Protein AF-A0A4Z0BNV2-F1 (afdb_monomer)

Sequence (154 aa):
MALSHQQRLILIIINGKRTVGDILAMTEDSEAGTRDFDHLAYFGLIAVCGDTEAREPVQEAADDPVELQRRFRAAYPVAVSLTGSLGLAGFKLNLAVERATTFHDLVEVSKRLRKVVGPQRFQPLKDALSGQQGARSAHAGAERPASRRQNVNP

Organism: NCBI:txid2530451

Solvent-accessible surface area (backbone atoms only — not comparable to full-atom values): 9511 Å² total; per-residue (Å²): 137,82,78,51,74,64,50,51,50,52,59,70,67,63,70,89,78,70,52,73,67,60,54,34,69,72,35,99,45,52,71,62,33,51,53,43,50,50,50,38,38,74,72,64,77,43,79,84,84,69,96,82,68,92,69,71,85,69,81,69,64,78,66,49,70,69,55,43,51,50,22,35,66,57,20,48,64,48,48,50,53,55,23,58,76,48,47,82,85,16,44,71,55,35,54,49,52,73,68,37,86,47,49,66,47,45,51,58,48,46,60,55,45,38,72,73,64,34,70,78,72,34,44,70,39,53,36,19,62,70,46,57,56,63,66,58,61,68,69,74,73,79,78,78,84,80,91,72,85,83,90,80,82,135

Radius of gyration: 26.32 Å; Cα contacts (8 Å, |Δi|>4): 83; chains: 1; bounding box: 44×92×60 Å

Nearest PDB structures (foldseek):
  8v87-assembly1_b  TM=2.126E-01  e=3.807E-01  Saccharomyces cerevisiae BY4741
  8i9w-assembly1_CH  TM=2.083E-01  e=6.467E-01  Thermochaetoides thermophila DSM 1495
  8etj-assembly1_b  TM=2.157E-01  e=4.840E+00  Schizosaccharomyces pombe
  8fkw-assembly1_SR  TM=2.194E-01  e=5.983E+00  Homo sapiens
  8fkx-assembly1_SR  TM=2.156E-01  e=8.221E+00  Homo sapiens

Foldseek 3Di:
DDQDPLLVQLVVVPPVPDDLVRSLVPRPHNVVNVVSVVVCVVVVVDPDPDPDDPPDPPVPVVCPQVNQVQLLVQLLVLQLVLLVVVPPVSPVLNVQSVPDPGSVSVVVSLVVSCVVSPDVSSVSNVCSNVVVVVVVVVVVPPDDDDPDDDDDDD

Mean predicted aligned error: 17.84 Å

pLDDT: mean 76.41, std 17.3, range [36.56, 93.06]

Structure (mmCIF, N/CA/C/O backbone):
data_AF-A0A4Z0BNV2-F1
#
_entry.id   AF-A0A4Z0BNV2-F1
#
loop_
_atom_site.group_PDB
_atom_site.id
_atom_site.type_symbol
_atom_site.label_atom_id
_atom_site.label_alt_id
_atom_site.label_comp_id
_atom_site.label_asym_id
_atom_site.label_entity_id
_atom_site.label_seq_id
_atom_site.pdbx_PDB_ins_code
_atom_site.Cartn_x
_atom_site.Cartn_y
_atom_site.Cartn_z
_atom_site.occupancy
_atom_site.B_iso_or_equiv
_atom_site.auth_seq_id
_atom_site.auth_comp_id
_atom_site.auth_asym_id
_atom_site.auth_atom_id
_atom_site.pdbx_PDB_model_num
ATOM 1 N N . MET A 1 1 ? 24.358 -23.125 -19.195 1.00 54.53 1 MET A N 1
ATOM 2 C CA . MET A 1 1 ? 23.784 -22.785 -20.514 1.00 54.53 1 MET A CA 1
ATOM 3 C C . MET A 1 1 ? 23.667 -21.272 -20.577 1.00 54.53 1 MET A C 1
ATOM 5 O O . MET A 1 1 ? 22.969 -20.710 -19.746 1.00 54.53 1 MET A O 1
ATOM 9 N N . ALA A 1 2 ? 24.440 -20.611 -21.439 1.00 78.69 2 ALA A N 1
ATOM 10 C CA . ALA A 1 2 ? 24.421 -19.154 -21.566 1.00 78.69 2 ALA A CA 1
ATOM 11 C C . ALA A 1 2 ? 23.368 -18.744 -22.605 1.00 78.69 2 ALA A C 1
ATOM 13 O O . ALA A 1 2 ? 23.306 -19.357 -23.666 1.00 78.69 2 ALA A O 1
ATOM 14 N N . LEU A 1 3 ? 22.565 -17.718 -22.307 1.00 81.31 3 LEU A N 1
ATOM 15 C CA . LEU A 1 3 ? 21.604 -17.150 -23.260 1.00 81.31 3 LEU A CA 1
ATOM 16 C C . LEU A 1 3 ? 22.336 -16.616 -24.493 1.00 81.31 3 LEU A C 1
ATOM 18 O O . LEU A 1 3 ? 23.397 -15.986 -24.337 1.00 81.31 3 LEU A O 1
ATOM 22 N N . SER A 1 4 ? 21.754 -16.829 -25.676 1.00 86.44 4 SER A N 1
ATOM 23 C CA . SER A 1 4 ? 22.253 -16.250 -26.928 1.00 86.44 4 SER A CA 1
ATOM 24 C C . SER A 1 4 ? 22.198 -14.717 -26.871 1.00 86.44 4 SER A C 1
ATOM 26 O O . SER A 1 4 ? 21.478 -14.133 -26.058 1.00 86.44 4 SER A O 1
ATOM 28 N N . HIS A 1 5 ? 22.976 -14.044 -27.722 1.00 86.06 5 HIS A N 1
ATOM 29 C CA . HIS A 1 5 ? 22.938 -12.581 -27.824 1.00 86.06 5 HIS A CA 1
ATOM 30 C C . HIS A 1 5 ? 21.514 -12.074 -28.111 1.00 86.06 5 HIS A C 1
ATOM 32 O O . HIS A 1 5 ? 21.050 -11.137 -27.464 1.00 86.06 5 HIS A O 1
ATOM 38 N N . GLN A 1 6 ? 20.791 -12.772 -28.990 1.00 84.00 6 GLN A N 1
ATOM 39 C CA . GLN A 1 6 ? 19.426 -12.425 -29.374 1.00 84.00 6 GLN A CA 1
ATOM 40 C C . GLN A 1 6 ? 18.419 -12.644 -28.239 1.00 84.00 6 GLN A C 1
ATOM 42 O O . GLN A 1 6 ? 17.614 -11.764 -27.951 1.00 84.00 6 GLN A O 1
ATOM 47 N N . GLN A 1 7 ? 18.523 -13.752 -27.500 1.00 87.69 7 GLN A N 1
ATOM 48 C CA . GLN A 1 7 ? 17.678 -14.010 -26.326 1.00 87.69 7 GLN A CA 1
ATOM 49 C C . GLN A 1 7 ? 17.859 -12.950 -25.235 1.00 87.69 7 GLN A C 1
ATOM 51 O O . GLN A 1 7 ? 16.893 -12.534 -24.595 1.00 87.69 7 GLN A O 1
ATOM 56 N N . ARG A 1 8 ? 19.093 -12.473 -25.029 1.00 87.81 8 ARG A N 1
ATOM 57 C CA . ARG A 1 8 ? 19.362 -11.374 -24.088 1.00 87.81 8 ARG A CA 1
ATOM 58 C C . ARG A 1 8 ? 18.746 -10.065 -24.564 1.00 87.81 8 ARG A C 1
ATOM 60 O O . ARG A 1 8 ? 18.178 -9.342 -23.753 1.00 87.81 8 ARG A O 1
ATOM 67 N N . LEU A 1 9 ? 18.843 -9.775 -25.858 1.00 86.06 9 LEU A N 1
ATOM 68 C CA . LEU A 1 9 ? 18.265 -8.578 -26.458 1.00 86.06 9 LEU A CA 1
ATOM 69 C C . LEU A 1 9 ? 16.732 -8.583 -26.341 1.00 86.06 9 LEU A C 1
ATOM 71 O O . LE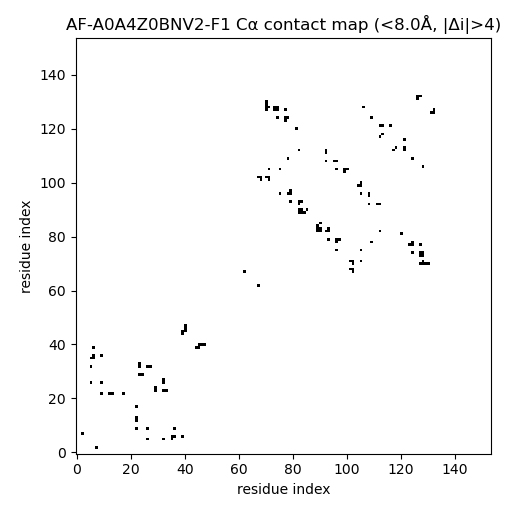U A 1 9 ? 16.161 -7.587 -25.903 1.00 86.06 9 LEU A O 1
ATOM 75 N N . ILE A 1 10 ? 16.079 -9.721 -26.599 1.00 87.25 10 ILE A N 1
ATOM 76 C CA . ILE A 1 10 ? 14.628 -9.891 -26.416 1.00 87.25 10 ILE A CA 1
ATOM 77 C C . ILE A 1 10 ? 14.217 -9.575 -24.970 1.00 87.25 10 ILE A C 1
ATOM 79 O O . ILE A 1 10 ? 13.305 -8.778 -24.755 1.00 87.25 10 ILE A O 1
ATOM 83 N N . LEU A 1 11 ? 14.923 -10.116 -23.972 1.00 87.25 11 LEU A N 1
ATOM 84 C CA . LEU A 1 11 ? 14.630 -9.843 -22.557 1.00 87.25 11 LEU A CA 1
ATOM 85 C C . LEU A 1 11 ? 14.772 -8.360 -22.188 1.00 87.25 11 LEU A C 1
ATOM 87 O O . LEU A 1 11 ? 13.988 -7.855 -21.392 1.00 87.25 11 LEU A O 1
ATOM 91 N N . ILE A 1 12 ? 15.740 -7.653 -22.775 1.00 89.06 12 ILE A N 1
ATOM 92 C CA . ILE A 1 12 ? 15.934 -6.212 -22.546 1.00 89.06 12 ILE A CA 1
ATOM 93 C C . ILE A 1 12 ? 14.801 -5.390 -23.184 1.00 89.06 12 ILE A C 1
ATOM 95 O O . ILE A 1 12 ? 14.393 -4.363 -22.640 1.00 89.06 12 ILE A O 1
ATOM 99 N N . ILE A 1 13 ? 14.280 -5.822 -24.335 1.00 86.19 13 ILE A N 1
ATOM 100 C CA . ILE A 1 13 ? 13.216 -5.119 -25.067 1.00 86.19 13 ILE A CA 1
ATOM 101 C C . ILE A 1 13 ? 11.847 -5.276 -24.384 1.00 86.19 13 ILE A C 1
ATOM 103 O O . ILE A 1 13 ? 11.008 -4.371 -24.507 1.00 86.19 13 ILE A O 1
ATOM 107 N N . ILE A 1 14 ? 11.618 -6.380 -23.660 1.00 87.12 14 ILE A N 1
ATOM 108 C CA . ILE A 1 14 ? 10.375 -6.661 -22.928 1.00 87.12 14 ILE A CA 1
ATOM 109 C C . ILE A 1 14 ? 10.240 -5.703 -21.740 1.00 87.12 14 ILE A C 1
ATOM 111 O O . ILE A 1 14 ? 10.730 -5.928 -20.641 1.00 87.12 14 ILE A O 1
ATOM 115 N N . ASN A 1 15 ? 9.507 -4.617 -21.976 1.00 78.94 15 ASN A N 1
ATOM 116 C CA . ASN A 1 15 ? 9.195 -3.594 -20.976 1.00 78.94 15 ASN A CA 1
ATOM 117 C C . ASN A 1 15 ? 7.739 -3.688 -20.468 1.00 78.94 15 ASN A C 1
ATOM 119 O O . ASN A 1 15 ? 7.180 -2.717 -19.966 1.00 78.94 15 ASN A O 1
ATOM 123 N N . GLY A 1 16 ? 7.057 -4.811 -20.719 1.00 77.81 16 GLY A N 1
ATOM 124 C CA . GLY A 1 16 ? 5.654 -5.034 -20.331 1.00 77.81 16 GLY A CA 1
ATOM 125 C C . GLY A 1 16 ? 4.602 -4.189 -21.070 1.00 77.81 16 GLY A C 1
ATOM 126 O O . GLY A 1 16 ? 3.416 -4.349 -20.815 1.00 77.81 16 GLY A O 1
ATOM 127 N N . LYS A 1 17 ? 5.013 -3.293 -21.980 1.00 75.50 17 LYS A N 1
ATOM 128 C CA . LYS A 1 17 ? 4.121 -2.414 -22.768 1.00 75.50 17 LYS A CA 1
ATOM 129 C C . LYS A 1 17 ? 4.117 -2.699 -24.271 1.00 75.50 17 LYS A C 1
ATOM 131 O O . LYS A 1 17 ? 3.317 -2.118 -24.992 1.00 75.50 17 LYS A O 1
ATOM 136 N N . ARG A 1 18 ? 5.065 -3.507 -24.751 1.00 79.06 18 ARG A N 1
ATOM 137 C CA . ARG A 1 18 ? 5.236 -3.812 -26.177 1.00 79.06 18 ARG A CA 1
ATOM 138 C C . ARG A 1 18 ? 4.521 -5.106 -26.515 1.00 79.06 18 ARG A C 1
ATOM 140 O O . ARG A 1 18 ? 4.574 -6.051 -25.728 1.00 79.06 18 ARG A O 1
ATOM 147 N N . THR A 1 19 ? 3.886 -5.136 -27.678 1.00 83.88 19 THR A N 1
ATOM 148 C CA . THR A 1 19 ? 3.260 -6.354 -28.187 1.00 83.88 19 THR A CA 1
ATOM 149 C C . THR A 1 19 ? 4.327 -7.333 -28.674 1.00 83.88 19 THR A C 1
ATOM 151 O O . THR A 1 19 ? 5.466 -6.946 -28.946 1.00 83.88 19 THR A O 1
ATOM 154 N N . VAL A 1 20 ? 3.961 -8.610 -28.812 1.00 81.50 20 VAL A N 1
ATOM 155 C CA . VAL A 1 20 ? 4.860 -9.633 -29.374 1.00 81.50 20 VAL A CA 1
ATOM 156 C C . VAL A 1 20 ? 5.321 -9.232 -30.781 1.00 81.50 20 VAL A C 1
ATOM 158 O O . VAL A 1 20 ? 6.503 -9.345 -31.089 1.00 81.50 20 VAL A O 1
ATOM 161 N N . GLY A 1 21 ? 4.420 -8.671 -31.595 1.00 80.00 21 GLY A N 1
ATOM 162 C CA . GLY A 1 21 ? 4.743 -8.169 -32.933 1.00 80.00 21 GLY A CA 1
ATOM 163 C C . GLY A 1 21 ? 5.780 -7.042 -32.924 1.00 80.00 21 GLY A C 1
ATOM 164 O O . GLY A 1 21 ? 6.732 -7.095 -33.698 1.00 80.00 21 GLY A O 1
ATOM 165 N N . ASP A 1 22 ? 5.663 -6.074 -32.009 1.00 81.31 22 ASP A N 1
ATOM 166 C CA . ASP A 1 22 ? 6.640 -4.978 -31.885 1.00 81.31 22 ASP A CA 1
ATOM 167 C C . ASP A 1 22 ? 8.022 -5.483 -31.451 1.00 81.31 22 ASP A C 1
ATOM 169 O O . ASP A 1 22 ? 9.046 -4.972 -31.901 1.00 81.31 22 ASP A O 1
ATOM 173 N N . ILE A 1 23 ? 8.060 -6.487 -30.569 1.00 83.94 23 ILE A N 1
ATOM 174 C CA . ILE A 1 23 ? 9.309 -7.096 -30.093 1.00 83.94 23 ILE A CA 1
ATOM 175 C C . ILE A 1 23 ? 9.997 -7.845 -31.241 1.00 83.94 23 ILE A C 1
ATOM 177 O O . ILE A 1 23 ? 11.193 -7.655 -31.454 1.00 83.94 23 ILE A O 1
ATOM 181 N N . LEU A 1 24 ? 9.242 -8.638 -32.007 1.00 84.31 24 LEU A N 1
ATOM 182 C CA . LEU A 1 24 ? 9.754 -9.395 -33.155 1.00 84.31 24 LEU A CA 1
ATOM 183 C C . LEU A 1 24 ? 10.173 -8.498 -34.330 1.00 84.31 24 LEU A C 1
ATOM 185 O O . LEU A 1 24 ? 11.084 -8.852 -35.076 1.00 84.31 24 LEU A O 1
ATOM 189 N N . ALA A 1 25 ? 9.552 -7.327 -34.486 1.00 82.06 25 ALA A N 1
ATOM 190 C CA . ALA A 1 25 ? 9.949 -6.331 -35.482 1.00 82.06 25 ALA A CA 1
ATOM 191 C C . ALA A 1 25 ? 11.259 -5.605 -35.118 1.00 82.06 25 ALA A C 1
ATOM 193 O O . ALA A 1 25 ? 11.932 -5.069 -35.996 1.00 82.06 25 ALA A O 1
ATOM 194 N N . MET A 1 26 ? 11.626 -5.572 -33.831 1.00 80.50 26 MET A N 1
ATOM 195 C CA . MET A 1 26 ? 12.878 -4.976 -33.343 1.00 80.50 26 MET A CA 1
ATOM 196 C C . MET A 1 26 ? 14.058 -5.957 -33.345 1.00 80.50 26 MET A C 1
ATOM 198 O O . MET A 1 26 ? 15.196 -5.537 -33.133 1.00 80.50 26 MET A O 1
ATOM 202 N N . THR A 1 27 ? 13.808 -7.247 -33.569 1.00 77.94 27 THR A N 1
ATOM 203 C CA . THR A 1 27 ? 14.856 -8.256 -33.746 1.00 77.94 27 THR A CA 1
ATOM 204 C C . THR A 1 27 ? 15.214 -8.382 -35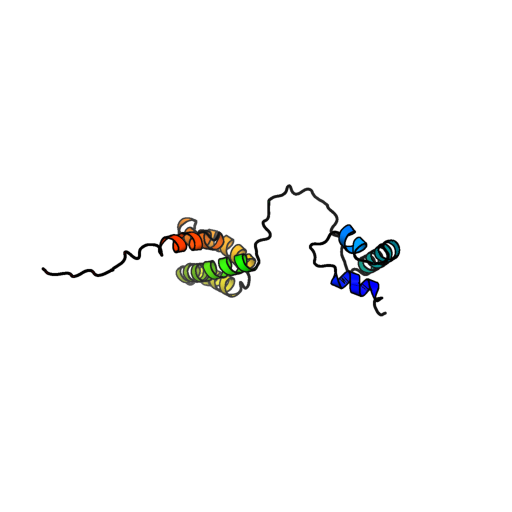.223 1.00 77.94 27 THR A C 1
ATOM 206 O O . THR A 1 27 ? 14.333 -8.574 -36.052 1.00 77.94 27 THR A O 1
ATOM 209 N N . GLU A 1 28 ? 16.509 -8.287 -35.546 1.00 67.00 28 GLU A N 1
ATOM 210 C CA . GLU A 1 28 ? 17.042 -8.192 -36.922 1.00 67.00 28 GLU A CA 1
ATOM 211 C C . GLU A 1 28 ? 16.665 -9.367 -37.848 1.00 67.00 28 GLU A C 1
ATOM 213 O O . GLU A 1 28 ? 16.725 -9.231 -39.066 1.00 67.00 28 GLU A O 1
ATOM 218 N N . ASP A 1 29 ? 16.243 -10.499 -37.279 1.00 72.31 29 ASP A N 1
ATOM 219 C CA . ASP A 1 29 ? 15.814 -11.696 -37.998 1.00 72.31 29 ASP A CA 1
ATOM 220 C C . ASP A 1 29 ? 14.504 -12.204 -37.376 1.00 72.31 29 ASP A C 1
ATOM 222 O O . ASP A 1 29 ? 14.491 -12.732 -36.261 1.00 72.31 29 ASP A O 1
ATOM 226 N N . SER A 1 30 ? 13.383 -11.952 -38.056 1.00 63.16 30 SER A N 1
ATOM 227 C CA . SER A 1 30 ? 12.041 -12.165 -37.497 1.00 63.16 30 SER A CA 1
ATOM 228 C C . SER A 1 30 ? 11.731 -13.653 -37.268 1.00 63.16 30 SER A C 1
ATOM 230 O O . SER A 1 30 ? 11.085 -13.992 -36.278 1.00 63.16 30 SER A O 1
ATOM 232 N N . GLU A 1 31 ? 12.261 -14.555 -38.108 1.00 66.50 31 GLU A N 1
ATOM 233 C CA . GLU A 1 31 ? 12.066 -16.009 -37.969 1.00 66.50 31 GLU A CA 1
ATOM 234 C C . GLU A 1 31 ? 12.894 -16.587 -36.811 1.00 66.50 31 GLU A C 1
ATOM 236 O O . GLU A 1 31 ? 12.384 -17.363 -35.993 1.00 66.50 31 GLU A O 1
ATOM 241 N N . ALA A 1 32 ? 14.161 -16.174 -36.684 1.00 70.56 32 ALA A N 1
ATOM 242 C CA . ALA A 1 32 ? 14.989 -16.542 -35.535 1.00 70.56 32 ALA A CA 1
ATOM 243 C C . ALA A 1 32 ? 14.466 -15.915 -34.231 1.00 70.56 32 ALA A C 1
ATOM 245 O O . ALA A 1 32 ? 14.503 -16.555 -33.179 1.00 70.56 32 ALA A O 1
ATOM 246 N N . GLY A 1 33 ? 13.917 -14.699 -34.309 1.00 80.50 33 GLY A N 1
ATOM 247 C CA . GLY A 1 33 ? 13.281 -13.996 -33.200 1.00 80.50 33 GLY A CA 1
ATOM 248 C C . GLY A 1 33 ? 12.071 -14.743 -32.647 1.00 80.50 33 GLY A C 1
ATOM 249 O O . GLY A 1 33 ? 11.965 -14.889 -31.430 1.00 80.50 33 GLY A O 1
ATOM 250 N N . THR A 1 34 ? 11.199 -15.284 -33.509 1.00 82.38 34 THR A N 1
ATOM 251 C CA . THR A 1 34 ? 10.059 -16.109 -33.067 1.00 82.38 34 THR A CA 1
ATOM 252 C C . THR A 1 34 ? 10.539 -17.361 -32.342 1.00 82.38 34 THR A C 1
ATOM 254 O O . THR A 1 34 ? 10.075 -17.652 -31.242 1.00 82.38 34 THR A O 1
ATOM 257 N N . ARG A 1 35 ? 11.535 -18.059 -32.899 1.00 84.75 35 ARG A N 1
ATOM 258 C CA . ARG A 1 35 ? 12.093 -19.262 -32.273 1.00 84.75 35 ARG A CA 1
ATOM 259 C C . ARG A 1 35 ? 12.745 -18.962 -30.923 1.00 84.75 35 ARG A C 1
ATOM 261 O O . ARG A 1 35 ? 12.530 -19.700 -29.966 1.00 84.75 35 ARG A O 1
ATOM 268 N N . ASP A 1 36 ? 13.528 -17.893 -30.817 1.00 85.31 36 ASP A N 1
ATOM 269 C CA . ASP A 1 36 ? 14.152 -17.501 -29.550 1.00 85.31 36 ASP A CA 1
ATOM 270 C C . ASP A 1 36 ? 13.115 -17.056 -28.509 1.00 85.31 36 ASP A C 1
ATOM 272 O O . ASP A 1 36 ? 13.251 -17.384 -27.329 1.00 85.31 36 ASP A O 1
ATOM 276 N N . PHE A 1 37 ? 12.057 -16.368 -28.938 1.00 85.25 37 PHE A N 1
ATOM 277 C CA . PHE A 1 37 ? 10.933 -15.990 -28.087 1.00 85.25 37 PHE A CA 1
ATOM 278 C C . PHE A 1 37 ? 10.198 -17.228 -27.545 1.00 85.25 37 PHE A C 1
ATOM 280 O O . PHE A 1 37 ? 9.996 -17.339 -26.335 1.00 85.25 37 PHE A O 1
ATOM 287 N N . ASP A 1 38 ? 9.900 -18.207 -28.402 1.00 85.94 38 ASP A N 1
ATOM 288 C CA . ASP A 1 38 ? 9.286 -19.479 -28.000 1.00 85.94 38 ASP A CA 1
ATOM 289 C C . ASP A 1 38 ? 10.178 -20.272 -27.041 1.00 85.94 38 ASP A C 1
ATOM 291 O O . ASP A 1 38 ? 9.693 -20.833 -26.059 1.00 85.94 38 ASP A O 1
ATOM 295 N N . HIS A 1 39 ? 11.494 -20.289 -27.267 1.00 88.88 39 HIS A N 1
ATOM 296 C CA . HIS A 1 39 ? 12.440 -20.919 -26.345 1.00 88.88 39 HIS A CA 1
ATOM 297 C C . HIS A 1 39 ? 12.408 -20.243 -24.966 1.00 88.88 39 HIS A C 1
ATOM 299 O O . HIS A 1 39 ? 12.349 -20.931 -23.946 1.00 88.88 39 HIS A O 1
ATOM 305 N N . LEU A 1 40 ? 12.416 -18.909 -24.906 1.00 88.75 40 LEU A N 1
ATOM 306 C CA . LEU A 1 40 ? 12.316 -18.173 -23.642 1.00 88.75 40 LEU A CA 1
ATOM 307 C C . LEU A 1 40 ? 10.984 -18.443 -22.925 1.00 88.75 40 LEU A C 1
ATOM 309 O O . LEU A 1 40 ? 10.976 -18.581 -21.699 1.00 88.75 40 LEU A O 1
ATOM 313 N N . ALA A 1 41 ? 9.882 -18.553 -23.672 1.00 87.12 41 ALA A N 1
ATOM 314 C CA . ALA A 1 41 ? 8.568 -18.887 -23.127 1.00 87.12 41 ALA A CA 1
ATOM 315 C C . ALA A 1 41 ? 8.526 -20.329 -22.599 1.00 87.12 41 ALA A C 1
ATOM 317 O O . ALA A 1 41 ? 8.068 -20.570 -21.483 1.00 87.12 41 ALA A O 1
ATOM 318 N N . TYR A 1 42 ? 9.086 -21.279 -23.351 1.00 87.25 42 TYR A N 1
ATOM 319 C CA . TYR A 1 42 ? 9.205 -22.683 -22.957 1.00 87.25 42 TYR A CA 1
ATOM 320 C C . TYR A 1 42 ? 10.018 -22.860 -21.668 1.00 87.25 42 TYR A C 1
ATOM 322 O O . TYR A 1 42 ? 9.647 -23.644 -20.796 1.00 87.25 42 TYR A O 1
ATOM 330 N N . PHE A 1 43 ? 11.105 -22.100 -21.507 1.00 86.25 43 PHE A N 1
ATOM 331 C CA . PHE A 1 43 ? 11.896 -22.088 -20.273 1.00 86.25 43 PHE A CA 1
ATOM 332 C C . PHE A 1 43 ? 11.252 -21.280 -19.132 1.00 86.25 43 PHE A C 1
ATOM 334 O O . PHE A 1 43 ? 11.837 -21.190 -18.052 1.00 86.25 43 PHE A O 1
ATOM 341 N N . GLY A 1 44 ? 10.066 -20.698 -19.345 1.00 86.25 44 GLY A N 1
ATOM 342 C CA . GLY A 1 44 ? 9.332 -19.923 -18.343 1.00 86.25 44 GLY A CA 1
ATOM 343 C C . GLY A 1 44 ? 9.991 -18.593 -17.977 1.00 86.25 44 GLY A C 1
ATOM 344 O O . GLY A 1 44 ? 9.689 -18.025 -16.931 1.00 86.25 44 GLY A O 1
ATOM 345 N N . LEU A 1 45 ? 10.911 -18.100 -18.811 1.00 87.50 45 LEU A N 1
ATOM 346 C CA . LEU A 1 45 ? 11.597 -16.822 -18.597 1.00 87.50 45 LEU A CA 1
ATOM 347 C C . LEU A 1 45 ? 10.730 -15.633 -19.017 1.00 87.50 45 LEU A C 1
ATOM 349 O O . LEU A 1 45 ? 10.920 -14.525 -18.519 1.00 87.50 45 LEU A O 1
ATOM 353 N N . ILE A 1 46 ? 9.782 -15.869 -19.921 1.00 87.50 46 ILE A N 1
ATOM 354 C CA . ILE A 1 46 ? 8.768 -14.908 -20.349 1.00 87.50 46 ILE A CA 1
ATOM 355 C C . ILE A 1 46 ? 7.408 -15.607 -20.385 1.00 87.50 46 ILE A C 1
ATOM 357 O O . ILE A 1 46 ? 7.331 -16.819 -20.572 1.00 87.50 46 ILE A O 1
ATOM 361 N N . ALA A 1 47 ? 6.332 -14.844 -20.222 1.00 83.19 47 ALA A N 1
ATOM 362 C CA . ALA A 1 47 ? 4.971 -15.346 -20.344 1.00 83.19 47 ALA A CA 1
ATOM 363 C C . ALA A 1 47 ? 4.197 -14.459 -21.318 1.00 83.19 47 ALA A C 1
ATOM 365 O O . ALA A 1 47 ? 4.163 -13.237 -21.158 1.00 83.19 47 ALA A O 1
ATOM 366 N N . VAL A 1 48 ? 3.569 -15.076 -22.319 1.00 75.06 48 VAL A N 1
ATOM 367 C CA . VAL A 1 48 ? 2.603 -14.389 -23.176 1.00 75.06 48 VAL A CA 1
ATOM 368 C C . VAL A 1 48 ? 1.271 -14.420 -22.448 1.00 75.06 48 VAL A C 1
ATOM 3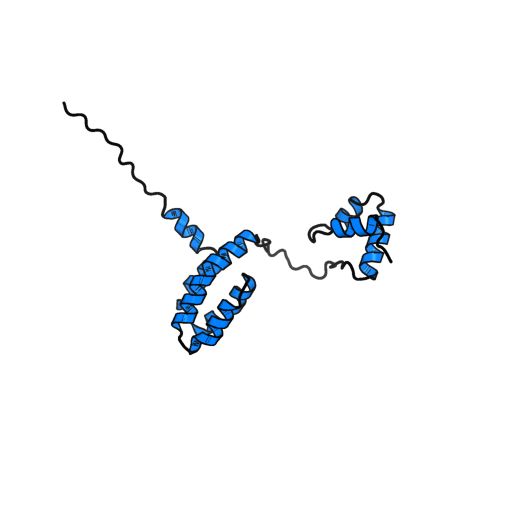70 O O . VAL A 1 48 ? 0.628 -15.463 -22.356 1.00 75.06 48 VAL A O 1
ATOM 373 N N . CYS A 1 49 ? 0.869 -13.281 -21.892 1.00 74.62 49 CYS A N 1
ATOM 374 C CA . CYS A 1 49 ? -0.490 -13.122 -21.402 1.00 74.62 49 CYS A CA 1
ATOM 375 C C . CYS A 1 49 ? -1.382 -12.949 -22.635 1.00 74.62 49 CYS A C 1
ATOM 377 O O . CYS A 1 49 ? -1.470 -11.854 -23.184 1.00 74.62 49 CYS A O 1
ATOM 379 N N . GLY A 1 50 ? -1.924 -14.055 -23.146 1.00 56.28 50 GLY A N 1
ATOM 380 C CA . GLY A 1 50 ? -2.879 -14.012 -24.247 1.00 56.28 50 GLY A CA 1
ATOM 381 C C . GLY A 1 50 ? -4.143 -13.270 -23.823 1.00 56.28 50 GLY A C 1
ATOM 382 O O . GLY A 1 50 ? -4.561 -13.359 -22.668 1.00 56.28 50 GLY A O 1
ATOM 383 N N . ASP A 1 51 ? -4.751 -12.562 -24.770 1.00 58.03 51 ASP A N 1
ATOM 384 C CA . ASP A 1 51 ? -6.051 -11.922 -24.616 1.00 58.03 51 ASP A CA 1
ATOM 385 C C . ASP A 1 51 ? -7.115 -12.985 -24.286 1.00 58.03 51 ASP A C 1
ATOM 387 O O . ASP A 1 51 ? -7.723 -13.603 -25.156 1.00 58.03 51 ASP A O 1
ATOM 391 N N . THR A 1 52 ? -7.327 -13.256 -23.003 1.00 40.91 52 THR A N 1
ATOM 392 C CA . THR A 1 52 ? -8.480 -14.004 -22.494 1.00 40.91 52 THR A CA 1
ATOM 393 C C . THR A 1 52 ? -9.149 -13.145 -21.448 1.00 40.91 52 THR A C 1
ATOM 395 O O . THR A 1 52 ? -8.935 -13.261 -20.248 1.00 40.91 52 THR A O 1
ATOM 398 N N . GLU A 1 53 ? -9.870 -12.182 -21.999 1.00 40.12 53 GLU A N 1
ATOM 399 C CA . GLU A 1 53 ? -11.238 -11.781 -21.699 1.00 40.12 53 GLU A CA 1
ATOM 400 C C . GLU A 1 53 ? -11.317 -10.299 -22.019 1.00 40.12 53 GLU A C 1
ATOM 402 O O . GLU A 1 53 ? -10.604 -9.475 -21.445 1.00 40.12 53 GLU A O 1
ATOM 407 N N . ALA A 1 54 ? -12.184 -9.982 -22.980 1.00 43.81 54 ALA A N 1
ATOM 408 C CA . ALA A 1 54 ? -12.636 -8.641 -23.276 1.00 43.81 54 ALA A CA 1
ATOM 409 C C . ALA A 1 54 ? -13.260 -8.038 -22.011 1.00 43.81 54 ALA A C 1
ATOM 411 O O . ALA A 1 54 ? -14.473 -8.025 -21.819 1.00 43.81 54 ALA A O 1
ATOM 412 N N . ARG A 1 55 ? -12.410 -7.531 -21.125 1.00 38.50 55 ARG A N 1
ATOM 413 C CA . ARG A 1 55 ? -12.783 -6.468 -20.222 1.00 38.50 55 ARG A CA 1
ATOM 414 C C . ARG A 1 55 ? -12.847 -5.253 -21.123 1.00 38.50 55 ARG A C 1
ATOM 416 O O . ARG A 1 55 ? -11.826 -4.815 -21.648 1.00 38.50 55 ARG A O 1
ATOM 423 N N . GLU A 1 56 ? -14.067 -4.784 -21.372 1.00 36.56 56 GLU A N 1
ATOM 424 C CA . GLU A 1 56 ? -14.294 -3.466 -21.953 1.00 36.56 56 GLU A CA 1
ATOM 425 C C . GLU A 1 56 ? -13.275 -2.478 -21.377 1.00 36.56 56 GLU A C 1
ATOM 427 O O . GLU A 1 56 ? -12.937 -2.603 -20.191 1.00 36.56 56 GLU A O 1
ATOM 432 N N . PRO A 1 57 ? -12.771 -1.521 -22.175 1.00 38.16 57 PRO A N 1
ATOM 433 C CA . PRO A 1 57 ? -11.830 -0.536 -21.693 1.00 38.16 57 PRO A CA 1
ATOM 434 C C . PRO A 1 57 ? -12.566 0.344 -20.684 1.00 38.16 57 PRO A C 1
ATOM 436 O O . PRO A 1 57 ? -13.026 1.440 -20.986 1.00 38.16 57 PRO A O 1
ATOM 439 N N . VAL A 1 58 ? -12.631 -0.105 -19.434 1.00 41.94 58 VAL A N 1
ATOM 440 C CA . VAL A 1 58 ? -12.449 0.823 -18.342 1.00 41.94 58 VAL A CA 1
ATOM 441 C C . VAL A 1 58 ? -11.091 1.412 -18.668 1.00 41.94 58 VAL A C 1
ATOM 443 O O . VAL A 1 58 ? -10.093 0.691 -18.677 1.00 41.94 58 VAL A O 1
ATOM 446 N N . GLN A 1 59 ? -11.065 2.686 -19.056 1.00 42.28 59 GLN A N 1
ATOM 447 C CA . GLN A 1 59 ? -9.865 3.491 -18.941 1.00 42.28 59 GLN A CA 1
ATOM 448 C C . GLN A 1 59 ? -9.422 3.410 -17.479 1.00 42.28 59 GLN A C 1
ATOM 450 O O . GLN A 1 59 ? -9.695 4.286 -16.664 1.00 42.28 59 GLN A O 1
ATOM 455 N N . GLU A 1 60 ? -8.739 2.328 -17.132 1.00 43.91 60 GLU A N 1
ATOM 456 C CA . GLU A 1 60 ? -7.787 2.295 -16.057 1.00 43.91 60 GLU A CA 1
ATOM 457 C C . GLU A 1 60 ? -6.650 3.123 -16.626 1.00 43.91 60 GLU A C 1
ATOM 459 O O . GLU A 1 60 ? -5.739 2.632 -17.293 1.00 43.91 60 GLU A O 1
ATOM 464 N N . ALA A 1 61 ? -6.815 4.446 -16.497 1.00 47.25 61 ALA A N 1
ATOM 465 C CA . ALA A 1 61 ? -5.706 5.367 -16.521 1.00 47.25 61 ALA A CA 1
ATOM 466 C C . ALA A 1 61 ? -4.631 4.663 -15.706 1.00 47.25 61 ALA A C 1
ATOM 468 O O . ALA A 1 61 ? -4.847 4.437 -14.517 1.00 47.25 61 ALA A O 1
ATOM 469 N N . ALA A 1 62 ? -3.574 4.193 -16.373 1.00 48.22 62 ALA A N 1
ATOM 470 C CA . ALA A 1 62 ? -2.415 3.645 -15.702 1.00 48.22 62 ALA A CA 1
ATOM 471 C C . ALA A 1 62 ? -1.980 4.755 -14.755 1.00 48.22 62 ALA A C 1
ATOM 473 O O . ALA A 1 62 ? -1.454 5.775 -15.201 1.00 48.22 62 ALA A O 1
ATOM 474 N N . ASP A 1 63 ? -2.403 4.629 -13.501 1.00 59.31 63 ASP A N 1
ATOM 475 C CA . ASP A 1 63 ? -2.415 5.736 -12.567 1.00 59.31 63 ASP A CA 1
ATOM 476 C C . ASP A 1 63 ? -0.941 6.067 -12.379 1.00 59.31 63 ASP A C 1
ATOM 478 O O . ASP A 1 63 ? -0.145 5.189 -12.026 1.00 59.31 63 ASP A O 1
ATOM 482 N N . ASP A 1 64 ? -0.554 7.274 -12.798 1.00 77.56 64 ASP A N 1
ATOM 483 C CA . ASP A 1 64 ? 0.851 7.642 -12.903 1.00 77.56 64 ASP A CA 1
ATOM 484 C C . ASP A 1 64 ? 1.505 7.337 -11.546 1.00 77.56 64 ASP A C 1
ATOM 486 O O . ASP A 1 64 ? 0.980 7.773 -10.516 1.00 77.56 64 ASP A O 1
ATOM 490 N N . PRO A 1 65 ? 2.605 6.563 -11.488 1.00 77.94 65 PRO A N 1
ATOM 491 C CA . PRO A 1 65 ? 3.210 6.179 -10.216 1.00 77.94 65 PRO A CA 1
ATOM 492 C C . PRO A 1 65 ? 3.546 7.401 -9.344 1.00 77.94 65 PRO A C 1
ATOM 494 O O . PRO A 1 65 ? 3.477 7.318 -8.115 1.00 77.94 65 PRO A O 1
ATOM 497 N N . VAL A 1 66 ? 3.830 8.556 -9.957 1.00 80.88 66 VAL A N 1
ATOM 498 C CA . VAL A 1 66 ? 4.033 9.840 -9.273 1.00 80.88 66 VAL A CA 1
ATOM 499 C C . VAL A 1 66 ? 2.728 10.371 -8.674 1.00 80.88 66 VAL A C 1
ATOM 501 O O . VAL A 1 66 ? 2.718 10.885 -7.552 1.00 80.88 66 VAL A O 1
ATOM 504 N N . GLU A 1 67 ? 1.615 10.244 -9.389 1.00 84.81 67 GLU A N 1
ATOM 505 C CA . GLU A 1 67 ? 0.291 10.663 -8.926 1.00 84.81 67 GLU A CA 1
ATOM 506 C C . GLU A 1 67 ? -0.239 9.736 -7.819 1.00 84.81 67 GLU A C 1
ATOM 508 O O . GLU A 1 67 ? -0.711 10.222 -6.788 1.00 84.81 67 GLU A O 1
ATOM 513 N N . LEU A 1 68 ? -0.057 8.418 -7.943 1.00 85.75 68 LEU A N 1
ATOM 514 C CA . LEU A 1 68 ? -0.346 7.456 -6.872 1.00 85.75 68 LEU A CA 1
ATOM 515 C C . LEU A 1 68 ? 0.453 7.762 -5.604 1.00 85.75 68 LEU A C 1
ATOM 517 O O . LEU A 1 68 ? -0.100 7.778 -4.500 1.00 85.75 68 LEU A O 1
ATOM 521 N N . GLN A 1 69 ? 1.746 8.061 -5.747 1.00 86.44 69 GLN A N 1
ATOM 522 C CA . GLN A 1 69 ? 2.597 8.438 -4.621 1.00 86.44 69 GLN A CA 1
ATOM 523 C C . GLN A 1 69 ? 2.153 9.766 -3.990 1.00 86.44 69 GLN A C 1
ATOM 525 O O . GLN A 1 69 ? 2.150 9.901 -2.761 1.00 86.44 69 GLN A O 1
ATOM 530 N N . ARG A 1 70 ? 1.727 10.741 -4.801 1.00 89.06 70 ARG A N 1
ATOM 531 C CA . ARG A 1 70 ? 1.166 12.013 -4.321 1.00 89.06 70 ARG A CA 1
ATOM 532 C C . ARG A 1 70 ? -0.109 11.787 -3.508 1.00 89.06 70 ARG A C 1
ATOM 534 O O . ARG A 1 70 ? -0.215 12.329 -2.405 1.00 89.06 70 ARG A O 1
ATOM 541 N N . ARG A 1 71 ? -1.047 10.983 -4.016 1.00 89.19 71 ARG A N 1
ATOM 542 C CA . ARG A 1 71 ? -2.301 10.645 -3.319 1.00 89.19 71 ARG A CA 1
ATOM 543 C C . ARG A 1 71 ? -2.039 9.866 -2.036 1.00 89.19 71 ARG A C 1
ATOM 545 O O . ARG A 1 71 ? -2.615 10.196 -1.003 1.00 89.19 71 ARG A O 1
ATOM 552 N N . PHE A 1 72 ? -1.109 8.909 -2.058 1.00 91.62 72 PHE A N 1
ATOM 553 C CA . PHE A 1 72 ? -0.666 8.202 -0.854 1.00 91.62 72 PHE A CA 1
ATOM 554 C C . PHE A 1 72 ? -0.138 9.179 0.203 1.00 91.62 72 PHE A C 1
ATOM 556 O O . PHE A 1 72 ? -0.604 9.165 1.343 1.00 91.62 72 PHE A O 1
ATOM 563 N N . ARG A 1 73 ? 0.761 10.094 -0.181 1.00 91.75 73 ARG A N 1
ATOM 564 C CA . ARG A 1 73 ? 1.333 11.093 0.735 1.00 91.75 73 ARG A CA 1
ATOM 565 C C . ARG A 1 73 ? 0.277 12.033 1.322 1.00 91.75 73 ARG A C 1
ATOM 567 O O . ARG A 1 73 ? 0.407 12.439 2.472 1.00 91.75 73 ARG A O 1
ATOM 574 N N . ALA A 1 74 ? -0.754 12.376 0.552 1.00 90.88 74 ALA A N 1
ATOM 575 C CA . ALA A 1 74 ? -1.862 13.204 1.023 1.00 90.88 74 ALA A CA 1
ATOM 576 C C . ALA A 1 74 ? -2.805 12.444 1.975 1.00 90.88 74 ALA A C 1
ATOM 578 O O . ALA A 1 74 ? -3.250 13.000 2.978 1.00 90.88 74 ALA A O 1
ATOM 579 N N . ALA A 1 75 ? -3.102 11.177 1.682 1.00 92.81 75 ALA A N 1
ATOM 580 C CA . ALA A 1 75 ? -4.064 10.368 2.427 1.00 92.81 75 ALA A CA 1
ATOM 581 C C . ALA A 1 75 ? -3.494 9.763 3.721 1.00 92.81 75 ALA A C 1
ATOM 583 O O . ALA A 1 75 ? -4.226 9.613 4.700 1.00 92.81 75 ALA A O 1
ATOM 584 N N . TYR A 1 76 ? -2.197 9.451 3.759 1.00 92.94 76 TYR A N 1
ATOM 585 C CA . TYR A 1 76 ? -1.536 8.832 4.911 1.00 92.94 76 TYR A CA 1
ATOM 586 C C . TYR A 1 76 ? -1.723 9.594 6.242 1.00 92.94 76 TYR A C 1
ATOM 588 O O . TYR A 1 76 ? -2.224 8.990 7.194 1.00 92.94 76 TYR A O 1
ATOM 596 N N . PRO A 1 77 ? -1.418 10.907 6.357 1.00 93.06 77 PRO A N 1
ATOM 597 C CA . PRO A 1 77 ? -1.587 11.627 7.624 1.00 93.06 77 PRO A CA 1
ATOM 598 C C . PRO A 1 77 ? -3.053 11.696 8.075 1.00 93.06 77 PRO A C 1
ATOM 600 O O . PRO A 1 77 ? -3.336 11.674 9.274 1.00 93.06 77 PRO A O 1
ATOM 603 N N . VAL A 1 78 ? -3.995 11.727 7.126 1.00 92.44 78 VAL A N 1
ATOM 604 C CA . VAL A 1 78 ? -5.433 11.690 7.420 1.00 92.44 78 VAL A CA 1
ATOM 605 C C . VAL A 1 78 ? -5.820 10.328 7.992 1.00 92.44 78 VAL A C 1
ATOM 607 O O . VAL A 1 78 ? -6.540 10.271 8.986 1.00 92.44 78 VAL A O 1
ATOM 610 N N . ALA A 1 79 ? -5.314 9.238 7.409 1.00 91.88 79 ALA A N 1
ATOM 611 C CA . ALA A 1 79 ? -5.561 7.886 7.897 1.00 91.88 79 ALA A CA 1
ATOM 612 C C . ALA A 1 79 ? -5.026 7.693 9.323 1.00 91.88 79 ALA A C 1
ATOM 614 O O . ALA A 1 79 ? -5.786 7.234 10.173 1.00 91.88 79 ALA A O 1
ATOM 615 N N . VAL A 1 80 ? -3.786 8.119 9.599 1.00 92.19 80 VAL A N 1
ATOM 616 C CA . VAL A 1 80 ? -3.161 8.045 10.935 1.00 92.19 80 VAL A CA 1
ATOM 617 C C . VAL A 1 80 ? -3.944 8.858 11.972 1.00 92.19 80 VAL A C 1
ATOM 619 O O . VAL A 1 80 ? -4.213 8.381 13.074 1.00 92.19 80 VAL A O 1
ATOM 622 N N . SER A 1 81 ? -4.364 10.079 11.626 1.00 90.69 81 SER A N 1
ATOM 623 C CA . SER A 1 81 ? -5.178 10.911 12.523 1.00 90.69 81 SER A CA 1
ATOM 624 C C . SER A 1 81 ? -6.530 10.255 12.833 1.00 90.69 81 SER A C 1
ATOM 626 O O . SER A 1 81 ? -6.960 10.211 13.990 1.00 90.69 81 SER A O 1
ATOM 628 N N . LEU A 1 82 ? -7.177 9.679 11.815 1.00 89.88 82 LEU A N 1
ATOM 629 C CA . LEU A 1 82 ? -8.466 9.014 11.969 1.00 89.88 82 LEU A CA 1
ATOM 630 C C . LEU A 1 82 ? -8.348 7.755 12.835 1.00 89.88 82 LEU A C 1
ATOM 632 O O . LEU A 1 82 ? -9.168 7.560 13.734 1.00 89.88 82 LEU A O 1
ATOM 636 N N . THR A 1 83 ? -7.324 6.925 12.610 1.00 90.69 83 THR A N 1
ATOM 637 C CA . THR A 1 83 ? -7.077 5.713 13.406 1.00 90.69 83 THR A CA 1
ATOM 638 C C . THR A 1 83 ? -6.677 6.037 14.839 1.00 90.69 83 THR A C 1
ATOM 640 O O . THR A 1 83 ? -7.140 5.356 15.753 1.00 90.69 83 THR A O 1
ATOM 643 N N . GLY A 1 84 ? -5.897 7.099 15.060 1.00 88.06 84 GLY A N 1
ATOM 644 C CA . GLY A 1 84 ? -5.531 7.567 16.399 1.00 88.06 84 GLY A CA 1
ATOM 645 C C . GLY A 1 84 ? -6.733 8.043 17.222 1.00 88.06 84 GLY A C 1
ATOM 646 O O . GLY A 1 84 ? -6.814 7.770 18.419 1.00 88.06 84 GLY A O 1
ATOM 647 N N . SER A 1 85 ? -7.724 8.672 16.581 1.00 87.00 85 SER A N 1
ATOM 648 C CA . SER A 1 85 ? -8.941 9.161 17.254 1.00 87.00 85 SER A CA 1
ATOM 649 C C . SER A 1 85 ? -9.883 8.057 17.767 1.00 87.00 85 SER A C 1
ATOM 651 O O . SER A 1 85 ? -10.793 8.334 18.548 1.00 87.00 85 SER A O 1
ATOM 653 N N . LEU A 1 86 ? -9.669 6.803 17.352 1.00 86.44 86 LEU A N 1
ATOM 654 C CA . LEU A 1 86 ? -10.453 5.634 17.773 1.00 86.44 86 LEU A CA 1
ATOM 655 C C . LEU A 1 86 ? -9.923 4.969 19.056 1.00 86.44 86 LEU A C 1
ATOM 657 O O . LEU A 1 86 ? -10.534 4.017 19.549 1.00 86.44 86 LEU A O 1
ATOM 661 N N . GLY A 1 87 ? -8.784 5.424 19.587 1.00 84.62 87 GLY A N 1
ATOM 662 C CA . GLY A 1 87 ? -8.154 4.837 20.771 1.00 84.62 87 GLY A CA 1
ATOM 663 C C . GLY A 1 87 ? -7.802 3.355 20.586 1.00 84.62 87 GLY A C 1
ATOM 664 O O . GLY A 1 87 ? -7.423 2.916 19.500 1.00 84.62 87 GLY A O 1
ATOM 665 N N . LEU A 1 88 ? -7.956 2.551 21.643 1.00 85.56 88 LEU A N 1
ATOM 666 C CA . LEU A 1 88 ? -7.631 1.114 21.634 1.00 85.56 88 LEU A CA 1
ATOM 667 C C . LEU A 1 88 ? -8.402 0.318 20.565 1.00 85.56 88 LEU A C 1
ATOM 669 O O . LEU A 1 88 ? -7.855 -0.625 19.992 1.00 85.56 88 LEU A O 1
ATOM 673 N N . ALA A 1 89 ? -9.635 0.723 20.239 1.00 79.62 89 ALA A N 1
ATOM 674 C CA . ALA A 1 89 ? -10.426 0.100 19.174 1.00 79.62 89 ALA A CA 1
ATOM 675 C C . ALA A 1 89 ? -9.812 0.325 17.776 1.00 79.62 89 ALA A C 1
ATOM 677 O O . ALA A 1 89 ? -10.009 -0.488 16.871 1.00 79.62 89 ALA A O 1
ATOM 678 N N . GLY A 1 90 ? -9.030 1.397 17.609 1.00 84.69 90 GLY A N 1
ATOM 679 C CA . GLY A 1 90 ? -8.303 1.736 16.387 1.00 84.69 90 GLY A CA 1
ATOM 680 C C . GLY A 1 90 ? -6.886 1.176 16.300 1.00 84.69 90 GLY A C 1
ATOM 681 O O . GLY A 1 90 ? -6.290 1.260 15.232 1.00 84.69 90 GLY A O 1
ATOM 682 N N . PHE A 1 91 ? -6.337 0.578 17.362 1.00 88.69 91 PHE A N 1
ATOM 683 C CA . PHE A 1 91 ? -4.915 0.205 17.431 1.00 88.69 91 PHE A CA 1
ATOM 684 C C . PHE A 1 91 ? -4.472 -0.754 16.313 1.00 88.69 91 PHE A C 1
ATOM 686 O O . PHE A 1 91 ? -3.494 -0.497 15.614 1.00 88.69 91 PHE A O 1
ATOM 693 N N . LYS A 1 92 ? -5.236 -1.830 16.074 1.00 89.94 92 LYS A N 1
ATOM 694 C CA . LYS A 1 92 ? -4.960 -2.785 14.978 1.00 89.94 92 LYS A CA 1
ATOM 695 C C . LYS A 1 92 ? -4.998 -2.118 13.605 1.00 89.94 92 LYS A C 1
ATOM 697 O O . LYS A 1 92 ? -4.314 -2.539 12.679 1.00 89.94 92 LYS A O 1
ATOM 702 N N . LEU A 1 93 ? -5.838 -1.100 13.480 1.00 90.62 93 LEU A N 1
ATOM 703 C CA . LEU A 1 93 ? -6.051 -0.372 12.248 1.00 90.62 93 LEU A CA 1
ATOM 704 C C . LEU A 1 93 ? -4.941 0.659 12.023 1.00 90.62 93 LEU A C 1
ATOM 706 O O . LEU A 1 93 ? -4.461 0.783 10.905 1.00 90.62 93 LEU A O 1
ATOM 710 N N . ASN A 1 94 ? -4.476 1.305 13.094 1.00 91.19 94 ASN A N 1
ATOM 711 C CA . ASN A 1 94 ? -3.301 2.168 13.087 1.00 91.19 94 ASN A CA 1
ATOM 712 C C . ASN A 1 94 ? -2.045 1.390 12.675 1.00 91.19 94 ASN A C 1
ATOM 714 O O . ASN A 1 94 ? -1.336 1.809 11.770 1.00 91.19 94 ASN A O 1
ATOM 718 N N . LEU A 1 95 ? -1.837 0.195 13.239 1.00 91.25 95 LEU A N 1
ATOM 719 C CA . LEU A 1 95 ? -0.731 -0.674 12.833 1.00 91.25 95 LEU A CA 1
ATOM 720 C C . LEU A 1 95 ? -0.842 -1.109 11.363 1.00 91.25 95 LEU A C 1
ATOM 722 O O . LEU A 1 95 ? 0.164 -1.239 10.673 1.00 91.25 95 LEU A O 1
ATOM 726 N N . ALA A 1 96 ? -2.060 -1.334 10.861 1.00 90.81 96 ALA A N 1
ATOM 727 C CA . ALA A 1 96 ? -2.265 -1.642 9.450 1.00 90.81 96 ALA A CA 1
ATOM 728 C C . ALA A 1 96 ? -1.910 -0.449 8.542 1.00 90.81 96 ALA A C 1
ATOM 730 O O . ALA A 1 96 ? -1.333 -0.668 7.481 1.00 90.81 96 ALA A O 1
ATOM 731 N N . VAL A 1 97 ? -2.201 0.789 8.967 1.00 92.25 97 VAL A N 1
ATOM 732 C CA . VAL A 1 97 ? -1.776 2.013 8.263 1.00 92.25 97 VAL A CA 1
ATOM 733 C C . VAL A 1 97 ? -0.253 2.164 8.292 1.00 92.25 97 VAL A C 1
ATOM 735 O O . VAL A 1 97 ? 0.336 2.400 7.248 1.00 92.25 97 VAL A O 1
ATOM 738 N N . GLU A 1 98 ? 0.403 1.972 9.437 1.00 91.25 98 GLU A N 1
ATOM 739 C CA . GLU A 1 98 ? 1.870 2.082 9.552 1.00 91.25 98 GLU A CA 1
ATOM 740 C C . GLU A 1 98 ? 2.622 1.038 8.713 1.00 91.25 98 GLU A C 1
ATOM 742 O O . GLU A 1 98 ? 3.732 1.284 8.249 1.00 91.25 98 GLU A O 1
ATOM 747 N N . ARG A 1 99 ? 2.015 -0.135 8.496 1.00 91.25 99 ARG A N 1
ATOM 748 C CA . ARG A 1 99 ? 2.564 -1.185 7.625 1.00 91.25 99 ARG A CA 1
ATOM 749 C C . ARG A 1 99 ? 2.319 -0.934 6.137 1.00 91.25 99 ARG A C 1
ATOM 751 O O . ARG A 1 99 ? 2.931 -1.623 5.324 1.00 91.25 99 ARG A O 1
ATOM 758 N N . ALA A 1 100 ? 1.421 -0.019 5.778 1.00 91.88 100 ALA A N 1
ATOM 759 C CA . ALA A 1 100 ? 1.126 0.297 4.389 1.00 91.88 100 ALA A CA 1
ATOM 760 C C . ALA A 1 100 ? 2.280 1.110 3.788 1.00 91.88 100 ALA A C 1
ATOM 762 O O . ALA A 1 100 ? 2.564 2.220 4.236 1.00 91.88 100 ALA A O 1
ATOM 763 N N . THR A 1 101 ? 2.934 0.571 2.760 1.00 86.38 101 THR A N 1
ATOM 764 C CA . THR A 1 101 ? 4.041 1.252 2.064 1.00 86.38 101 THR A CA 1
ATOM 765 C C . THR A 1 101 ? 3.626 1.776 0.696 1.00 86.38 101 THR A C 1
ATOM 767 O O . THR A 1 101 ? 4.336 2.595 0.109 1.00 86.38 101 THR A O 1
ATOM 770 N N . THR A 1 102 ? 2.466 1.344 0.195 1.00 88.06 102 THR A N 1
ATOM 771 C CA . THR A 1 102 ? 1.952 1.718 -1.122 1.00 88.06 102 THR A CA 1
ATOM 772 C C . THR A 1 102 ? 0.530 2.277 -1.067 1.00 88.06 102 THR A C 1
ATOM 774 O O . THR A 1 102 ? -0.218 2.088 -0.103 1.00 88.06 102 THR A O 1
ATOM 777 N N . PHE A 1 103 ? 0.127 2.957 -2.147 1.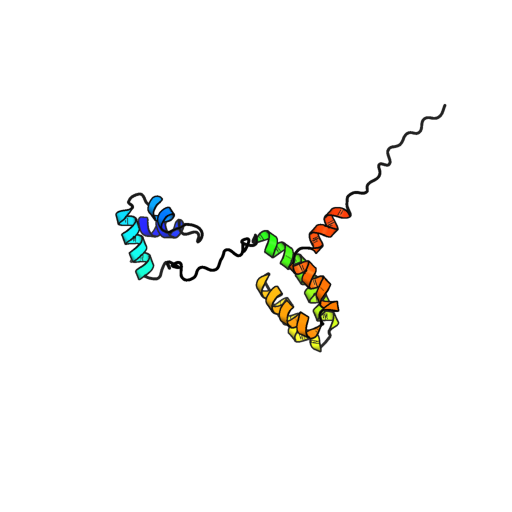00 89.25 103 PHE A N 1
ATOM 778 C CA . PHE A 1 103 ? -1.244 3.444 -2.321 1.00 89.25 103 PHE A CA 1
ATOM 779 C C . PHE A 1 103 ? -2.277 2.315 -2.219 1.00 89.25 103 PHE A C 1
ATOM 781 O O . PHE A 1 103 ? -3.290 2.468 -1.539 1.00 89.25 103 PHE A O 1
ATOM 788 N N . HIS A 1 104 ? -1.997 1.166 -2.836 1.00 89.19 104 HIS A N 1
ATOM 789 C CA . HIS A 1 104 ? -2.894 0.013 -2.809 1.00 89.19 104 HIS A CA 1
ATOM 790 C C . HIS A 1 104 ? -3.092 -0.529 -1.390 1.00 89.19 104 HIS A C 1
ATOM 792 O O . HIS A 1 104 ? -4.231 -0.777 -0.990 1.00 89.19 104 HIS A O 1
ATOM 798 N N . ASP A 1 105 ? -2.021 -0.619 -0.595 1.00 89.88 105 ASP A N 1
ATOM 799 C CA . ASP A 1 105 ? -2.119 -1.041 0.807 1.00 89.88 105 ASP A CA 1
ATOM 800 C C . ASP A 1 105 ? -3.023 -0.097 1.607 1.00 89.88 105 ASP A C 1
ATOM 802 O O . ASP A 1 105 ? -3.904 -0.532 2.354 1.00 89.88 105 ASP A O 1
ATOM 806 N N . LEU A 1 106 ? -2.854 1.214 1.412 1.00 91.81 106 LEU A N 1
ATOM 807 C CA . LEU A 1 106 ? -3.661 2.220 2.097 1.00 91.81 106 LEU A CA 1
ATOM 808 C C . LEU A 1 106 ? -5.140 2.137 1.692 1.00 91.81 106 LEU A C 1
ATOM 810 O O . LEU A 1 106 ? -6.019 2.292 2.544 1.00 91.81 106 LEU A O 1
ATOM 814 N N . VAL A 1 107 ? -5.434 1.839 0.423 1.00 91.88 107 VAL A N 1
ATOM 815 C CA . VAL A 1 107 ? -6.804 1.605 -0.057 1.00 91.88 107 VAL A CA 1
ATOM 816 C C . VAL A 1 107 ? -7.421 0.383 0.627 1.00 91.88 107 VAL A C 1
ATOM 818 O O . VAL A 1 107 ? -8.565 0.462 1.086 1.00 91.88 107 VAL A O 1
ATOM 821 N N . GLU A 1 108 ? -6.685 -0.716 0.784 1.00 92.56 108 GLU A N 1
ATOM 822 C CA . GLU A 1 108 ? -7.180 -1.900 1.498 1.00 92.56 108 GLU A CA 1
ATOM 823 C C . GLU A 1 108 ? -7.485 -1.608 2.972 1.00 92.56 108 GLU A C 1
ATOM 825 O O . GLU A 1 108 ? -8.547 -1.982 3.492 1.00 92.56 108 GLU A O 1
ATOM 830 N N . VAL A 1 109 ? -6.610 -0.861 3.646 1.00 91.56 109 VAL A N 1
ATOM 831 C CA . VAL A 1 109 ? -6.846 -0.431 5.031 1.00 91.56 109 VAL A CA 1
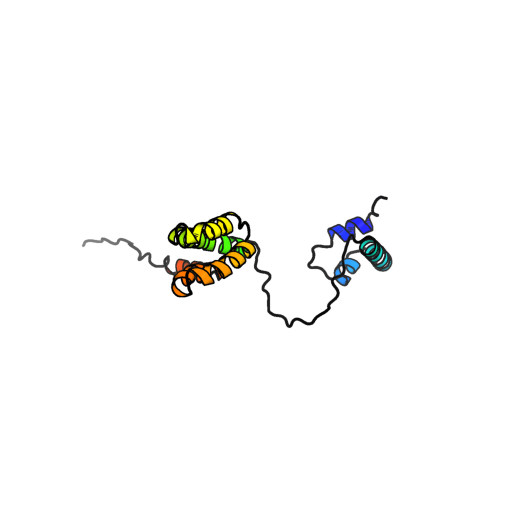ATOM 832 C C . VAL A 1 109 ? -8.047 0.516 5.114 1.00 91.56 109 VAL A C 1
ATOM 834 O O . VAL A 1 109 ? -8.882 0.381 6.015 1.00 91.56 109 VAL A O 1
ATOM 837 N N . SER A 1 110 ? -8.209 1.413 4.138 1.00 89.50 110 SER A N 1
ATOM 838 C CA . SER A 1 110 ? -9.314 2.377 4.089 1.00 89.50 110 SER A CA 1
ATOM 839 C C . SER A 1 110 ? -10.692 1.699 4.031 1.00 89.50 110 SER A C 1
ATOM 841 O O . SER A 1 110 ? -11.632 2.154 4.688 1.00 89.50 110 SER A O 1
ATOM 843 N N . LYS A 1 111 ? -10.816 0.555 3.340 1.00 90.75 111 LYS A N 1
ATOM 844 C CA . LYS A 1 111 ? -12.063 -0.232 3.275 1.00 90.75 111 LYS A CA 1
ATOM 845 C C . LYS A 1 111 ? -12.483 -0.736 4.654 1.00 90.75 111 LYS A C 1
ATOM 847 O O . LYS A 1 111 ? -13.670 -0.733 4.984 1.00 90.75 111 LYS A O 1
ATOM 852 N N . ARG A 1 112 ? -11.515 -1.161 5.470 1.00 89.81 112 ARG A N 1
ATOM 853 C CA . ARG A 1 112 ? -11.748 -1.607 6.854 1.00 89.81 112 ARG A CA 1
ATOM 854 C C . ARG A 1 112 ? -12.062 -0.419 7.756 1.00 89.81 112 ARG A C 1
ATOM 856 O O . ARG A 1 112 ? -13.020 -0.476 8.520 1.00 89.81 112 ARG A O 1
ATOM 863 N N . LEU A 1 113 ? -11.327 0.679 7.597 1.00 89.06 113 LEU A N 1
ATOM 864 C CA . LEU A 1 113 ? -11.536 1.919 8.341 1.00 89.06 113 LEU A CA 1
ATOM 865 C C . LEU A 1 113 ? -12.928 2.505 8.128 1.00 89.06 113 LEU A C 1
ATOM 867 O O . LEU A 1 113 ? -13.591 2.826 9.111 1.00 89.06 113 LEU A O 1
ATOM 871 N N . ARG A 1 114 ? -13.434 2.525 6.891 1.00 89.38 114 ARG A N 1
ATOM 872 C CA . ARG A 1 114 ? -14.801 2.968 6.577 1.00 89.38 114 ARG A CA 1
ATOM 873 C C . ARG A 1 114 ? -15.873 2.194 7.350 1.00 89.38 114 ARG A C 1
ATOM 875 O O . ARG A 1 114 ? -16.857 2.797 7.772 1.00 89.38 114 ARG A O 1
ATOM 882 N N . LYS A 1 115 ? -15.693 0.882 7.544 1.00 88.31 115 LYS A N 1
ATOM 883 C CA . LYS A 1 115 ? -16.639 0.045 8.305 1.00 88.31 115 LYS A CA 1
ATOM 884 C C . LYS A 1 115 ? -16.661 0.398 9.794 1.00 88.31 115 LYS A C 1
ATOM 886 O O . LYS A 1 115 ? -17.698 0.241 10.423 1.00 88.31 115 LYS A O 1
ATOM 891 N N . VAL A 1 116 ? -15.539 0.875 10.338 1.00 88.31 116 VAL A N 1
ATOM 892 C CA . VAL A 1 116 ? -15.377 1.176 11.770 1.00 88.31 116 VAL A CA 1
ATOM 893 C C . VAL A 1 116 ? -15.764 2.620 12.103 1.00 88.31 116 VAL A C 1
ATOM 895 O O . VAL A 1 116 ? -16.490 2.852 13.062 1.00 88.31 116 VAL A O 1
ATOM 898 N N . VAL A 1 117 ? -15.309 3.600 11.316 1.00 85.75 117 VAL A N 1
ATOM 899 C CA . VAL A 1 117 ? -15.557 5.038 11.573 1.00 85.75 117 VAL A CA 1
ATOM 900 C C . VAL A 1 117 ? -16.888 5.546 11.019 1.00 85.75 117 VAL A C 1
ATOM 902 O O . VAL A 1 117 ? -17.339 6.630 11.390 1.00 85.75 117 VAL A O 1
ATOM 905 N N . GLY A 1 118 ? -17.505 4.789 10.111 1.00 85.06 118 GLY A N 1
ATOM 906 C CA . GLY A 1 118 ? -18.700 5.203 9.388 1.00 85.06 118 GLY A CA 1
ATOM 907 C C . GLY A 1 118 ? -18.430 6.243 8.285 1.00 85.06 118 GLY A C 1
ATOM 908 O O . GLY A 1 118 ? -17.344 6.821 8.183 1.00 85.06 118 GLY A O 1
ATOM 909 N N . PRO A 1 119 ? -19.428 6.500 7.421 1.00 81.50 119 PRO A N 1
ATOM 910 C CA . PRO A 1 119 ? -19.260 7.310 6.213 1.00 81.50 119 PRO A CA 1
ATOM 911 C C . PRO A 1 119 ? -18.965 8.789 6.494 1.00 81.50 119 PRO A C 1
ATOM 913 O O . PRO A 1 119 ? -18.256 9.415 5.714 1.00 81.50 119 PRO A O 1
ATOM 916 N N . GLN A 1 120 ? -19.460 9.341 7.607 1.00 82.12 120 GLN A N 1
ATOM 917 C CA . GLN A 1 120 ? -19.286 10.763 7.927 1.00 82.12 120 GLN A CA 1
ATOM 918 C C . GLN A 1 120 ? -17.825 11.111 8.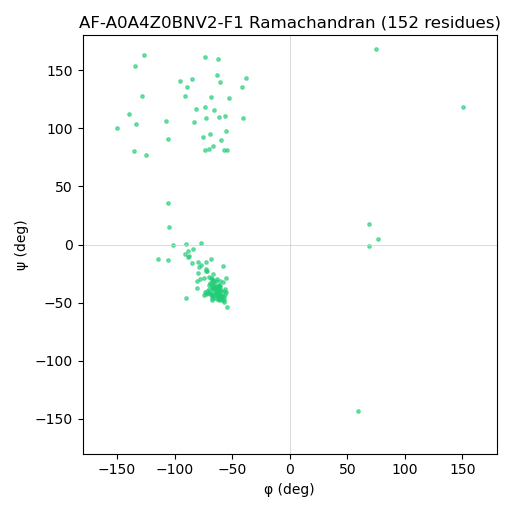231 1.00 82.12 120 GLN A C 1
ATOM 920 O O . GLN A 1 120 ? -17.280 12.061 7.677 1.00 82.12 120 GLN A O 1
ATOM 925 N N . ARG A 1 121 ? -17.164 10.311 9.075 1.00 84.38 121 ARG A N 1
ATOM 926 C CA . ARG A 1 121 ? -15.761 10.531 9.457 1.00 84.38 121 ARG A CA 1
ATOM 927 C C . ARG A 1 121 ? -14.770 10.063 8.394 1.00 84.38 121 ARG A C 1
ATOM 929 O O . ARG A 1 121 ? -13.634 10.515 8.384 1.00 84.38 121 ARG A O 1
ATOM 936 N N . PHE A 1 122 ? -15.198 9.195 7.479 1.00 90.38 122 PHE A N 1
ATOM 937 C CA . PHE A 1 122 ? -14.360 8.698 6.388 1.00 90.38 122 PHE A CA 1
ATOM 938 C C . PHE A 1 122 ? -14.176 9.704 5.238 1.00 90.38 122 PHE A C 1
ATOM 940 O O . PHE A 1 122 ? -13.253 9.559 4.438 1.00 90.38 122 PHE A O 1
ATOM 947 N N . GLN A 1 123 ? -15.032 10.724 5.136 1.00 88.25 123 GLN A N 1
ATOM 948 C CA . GLN A 1 123 ? -15.056 11.620 3.980 1.00 88.25 123 GLN A CA 1
ATOM 949 C C . GLN A 1 123 ? -13.718 12.328 3.680 1.00 88.25 123 GLN A C 1
ATOM 951 O O . GLN A 1 123 ? -13.293 12.274 2.527 1.00 88.25 123 GLN A O 1
ATOM 956 N N . PRO A 1 124 ? -12.991 12.891 4.668 1.00 87.06 124 PRO A N 1
ATOM 957 C CA . PRO A 1 124 ? -11.709 13.551 4.406 1.00 87.06 124 PRO A CA 1
ATOM 958 C C . PRO A 1 124 ? -10.660 12.604 3.813 1.00 87.06 124 PRO A C 1
ATOM 960 O O . PRO A 1 124 ? -9.873 13.004 2.959 1.00 87.06 124 PRO A O 1
ATOM 963 N N . LEU A 1 125 ? -10.664 11.337 4.241 1.00 88.50 125 LEU A N 1
ATOM 964 C CA . LEU A 1 125 ? -9.755 10.321 3.719 1.00 88.50 125 LEU A CA 1
ATOM 965 C C . LEU A 1 125 ? -10.139 9.906 2.297 1.00 88.50 125 L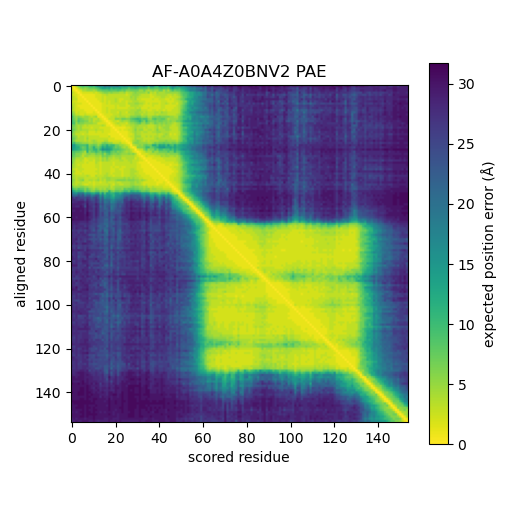EU A C 1
ATOM 967 O O . LEU A 1 125 ? -9.266 9.725 1.453 1.00 88.50 125 LEU A O 1
ATOM 971 N N . LYS A 1 126 ? -11.440 9.780 2.019 1.00 88.88 126 LYS A N 1
ATOM 972 C CA . LYS A 1 126 ? -11.945 9.468 0.679 1.00 88.88 126 LYS A CA 1
ATOM 973 C C . LYS A 1 126 ? -11.524 10.532 -0.331 1.00 88.88 126 LYS A C 1
ATOM 975 O O . LYS A 1 126 ? -11.018 10.196 -1.398 1.00 88.88 126 LYS A O 1
ATOM 980 N N . ASP A 1 127 ? -11.692 11.797 0.034 1.00 87.62 127 ASP A N 1
ATOM 981 C CA . ASP A 1 127 ? -11.313 12.919 -0.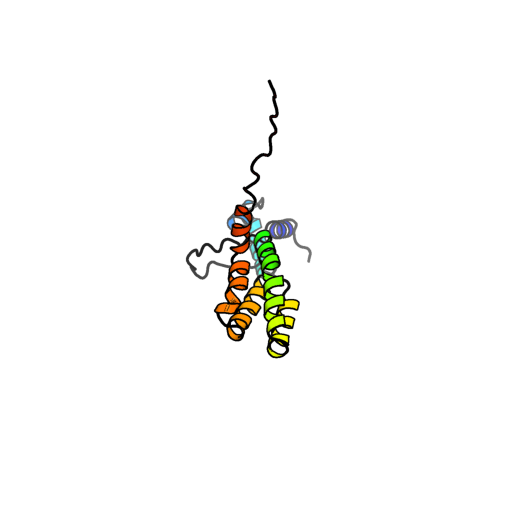816 1.00 87.62 127 ASP A CA 1
ATOM 982 C C . ASP A 1 127 ? -9.794 12.879 -1.097 1.00 87.62 127 ASP A C 1
ATOM 984 O O . ASP A 1 127 ? -9.374 13.047 -2.247 1.00 87.62 127 ASP A O 1
ATOM 988 N N . ALA A 1 128 ? -8.977 12.539 -0.088 1.00 88.81 128 ALA A N 1
ATOM 989 C CA . ALA A 1 128 ? -7.518 12.510 -0.213 1.00 88.81 128 ALA A CA 1
ATOM 990 C C . ALA A 1 128 ? -7.042 11.352 -1.100 1.00 88.81 128 ALA A C 1
ATOM 992 O O . ALA A 1 128 ? -6.141 11.528 -1.920 1.00 88.81 128 ALA A O 1
ATOM 993 N N . LEU A 1 129 ? -7.695 10.192 -0.989 1.00 87.25 129 LEU A N 1
ATOM 994 C CA . LEU A 1 129 ? -7.459 9.036 -1.857 1.00 87.25 129 LEU A CA 1
ATOM 995 C C . LEU A 1 129 ? -7.870 9.309 -3.309 1.00 87.25 129 LEU A C 1
ATOM 997 O O . LEU A 1 129 ? -7.233 8.799 -4.224 1.00 87.25 129 LEU A O 1
ATOM 1001 N N . SER A 1 130 ? -8.903 10.127 -3.523 1.00 84.44 130 SER A N 1
ATOM 1002 C CA . SER A 1 130 ? -9.368 10.528 -4.859 1.00 84.44 130 SER A CA 1
ATOM 1003 C C . SER A 1 130 ? -8.604 11.712 -5.472 1.00 84.44 130 SER A C 1
ATOM 1005 O O . SER A 1 130 ? -8.879 12.093 -6.605 1.00 84.44 130 SER A O 1
ATOM 1007 N N . GLY A 1 131 ? -7.666 12.324 -4.735 1.00 73.19 131 GLY A N 1
ATOM 1008 C CA . GLY A 1 131 ? -6.897 13.484 -5.201 1.00 73.19 131 GLY A CA 1
ATOM 1009 C C . GLY A 1 131 ? -7.658 14.820 -5.187 1.00 73.19 131 GLY A C 1
ATOM 1010 O O . GLY A 1 131 ? -7.109 15.844 -5.595 1.00 73.19 131 GLY A O 1
ATOM 1011 N N . GLN A 1 132 ? -8.891 14.867 -4.672 1.00 63.88 132 GLN A N 1
ATOM 1012 C CA . GLN A 1 132 ? -9.715 16.084 -4.682 1.00 63.88 132 GLN A CA 1
ATOM 1013 C C . GLN A 1 132 ? -9.247 17.168 -3.685 1.00 63.88 132 GLN A C 1
ATOM 1015 O O . GLN A 1 132 ? -9.615 18.334 -3.840 1.00 63.88 132 GLN A O 1
ATOM 1020 N N . GLN A 1 133 ? -8.381 16.846 -2.710 1.00 54.78 133 GLN A N 1
ATOM 1021 C CA . GLN A 1 133 ? -7.770 17.854 -1.821 1.00 54.78 133 GLN A CA 1
ATOM 1022 C C . GLN A 1 133 ? -6.795 18.797 -2.546 1.00 54.78 133 GLN A C 1
ATOM 1024 O O . GLN A 1 133 ? -6.733 19.976 -2.198 1.00 54.78 133 GLN A O 1
ATOM 1029 N N . GLY A 1 134 ? -6.052 18.316 -3.551 1.00 46.50 134 GLY A N 1
ATOM 1030 C CA . GLY A 1 134 ? -5.054 19.127 -4.266 1.00 46.50 134 GLY A CA 1
ATOM 1031 C C . GLY A 1 134 ? -5.678 20.227 -5.131 1.00 46.50 134 GLY A C 1
ATOM 1032 O O . GLY A 1 134 ? -5.137 21.328 -5.224 1.00 46.50 134 GLY A O 1
ATOM 1033 N N . ALA A 1 135 ? -6.862 19.965 -5.693 1.00 45.69 135 ALA A N 1
ATOM 1034 C CA . ALA A 1 135 ? -7.589 20.917 -6.532 1.00 45.69 135 ALA A CA 1
ATOM 1035 C C . ALA A 1 135 ? -8.153 22.115 -5.744 1.00 45.69 135 ALA A C 1
ATOM 1037 O O . ALA A 1 135 ? -8.267 23.211 -6.288 1.00 45.69 135 ALA A O 1
ATOM 1038 N N . ARG A 1 136 ? -8.463 21.950 -4.447 1.00 46.41 136 ARG A N 1
ATOM 1039 C CA . ARG A 1 136 ? -8.951 23.057 -3.602 1.00 46.41 136 ARG A CA 1
ATOM 1040 C C . ARG A 1 136 ? -7.838 23.997 -3.135 1.00 46.41 136 ARG A C 1
ATOM 1042 O O . ARG A 1 136 ? -8.091 25.188 -2.987 1.00 46.41 136 ARG A O 1
ATOM 1049 N N . SER A 1 137 ? -6.607 23.509 -2.960 1.00 44.50 137 SER A N 1
ATOM 1050 C CA . SER A 1 137 ? -5.468 24.364 -2.586 1.00 44.50 137 SER A CA 1
ATOM 1051 C C . SER A 1 137 ? -4.971 25.259 -3.728 1.00 44.50 137 SER A C 1
ATOM 1053 O O . SER A 1 137 ? -4.375 26.297 -3.454 1.00 44.50 137 SER A O 1
ATOM 1055 N N . ALA A 1 138 ? -5.253 24.921 -4.992 1.00 46.88 138 ALA A N 1
ATOM 1056 C CA . ALA A 1 138 ? -4.884 25.752 -6.144 1.00 46.88 138 ALA A CA 1
ATOM 1057 C C . ALA A 1 138 ? -5.717 27.046 -6.265 1.00 46.88 138 ALA A C 1
ATOM 1059 O O . ALA A 1 138 ? -5.246 28.022 -6.841 1.00 46.88 138 ALA A O 1
ATOM 1060 N N . HIS A 1 139 ? -6.918 27.096 -5.676 1.00 42.03 139 HIS A N 1
ATOM 1061 C CA . HIS A 1 139 ? -7.771 28.291 -5.704 1.00 42.03 139 HIS A CA 1
ATOM 1062 C C . HIS A 1 139 ? -7.520 29.284 -4.555 1.00 42.03 139 HIS A C 1
ATOM 1064 O O . HIS A 1 139 ? -7.996 30.411 -4.625 1.00 42.03 139 HIS A O 1
ATOM 1070 N N . ALA A 1 140 ? -6.747 28.919 -3.526 1.00 45.47 140 ALA A N 1
ATOM 1071 C CA . ALA A 1 140 ? -6.499 29.780 -2.361 1.00 45.47 140 ALA A CA 1
ATOM 1072 C C . ALA A 1 140 ? -5.260 30.698 -2.497 1.00 45.47 140 ALA A C 1
ATOM 1074 O O . ALA A 1 140 ? -4.943 31.444 -1.575 1.00 45.47 140 ALA A O 1
ATOM 1075 N N . GLY A 1 141 ? -4.542 30.646 -3.627 1.00 38.84 141 GLY A N 1
ATOM 1076 C CA . GLY A 1 141 ? -3.318 31.429 -3.870 1.00 38.84 141 GLY A CA 1
ATOM 1077 C C . GLY A 1 141 ? -3.487 32.677 -4.747 1.00 38.84 141 GLY A C 1
ATOM 1078 O O . GLY A 1 141 ? -2.503 33.367 -5.003 1.00 38.84 141 GLY A O 1
ATOM 1079 N N . ALA A 1 142 ? -4.700 32.969 -5.223 1.00 46.44 142 ALA A N 1
ATOM 1080 C CA . ALA A 1 142 ? -4.955 33.991 -6.241 1.00 46.44 142 ALA A CA 1
ATOM 1081 C C . ALA A 1 142 ? -5.596 35.279 -5.696 1.00 46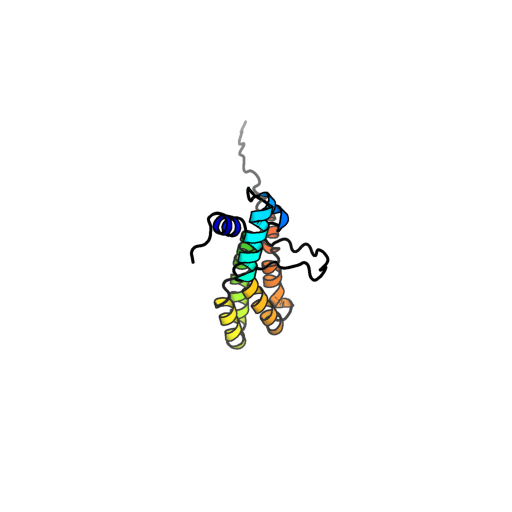.44 142 ALA A C 1
ATOM 1083 O O . ALA A 1 142 ? -6.387 35.896 -6.391 1.00 46.44 142 ALA A O 1
ATOM 1084 N N . GLU A 1 143 ? -5.251 35.727 -4.486 1.00 44.31 143 GLU A N 1
ATOM 1085 C CA . GLU A 1 143 ? -5.601 37.080 -4.028 1.00 44.31 143 GLU A CA 1
ATOM 1086 C C . GLU A 1 143 ? -4.400 37.741 -3.340 1.00 44.31 143 GLU A C 1
ATOM 1088 O O . GLU A 1 143 ? -4.266 37.791 -2.121 1.00 44.31 143 GLU A O 1
ATOM 1093 N N . ARG A 1 144 ? -3.487 38.269 -4.163 1.00 45.62 144 ARG A N 1
ATOM 1094 C CA . ARG A 1 144 ? -2.598 39.372 -3.778 1.00 45.62 144 ARG A CA 1
ATOM 1095 C C . ARG A 1 144 ? -3.097 40.646 -4.467 1.00 45.62 144 ARG A C 1
ATOM 1097 O O . ARG A 1 144 ? -2.664 40.914 -5.588 1.00 45.62 144 ARG A O 1
ATOM 1104 N N . PRO A 1 145 ? -3.980 41.450 -3.851 1.00 44.00 145 PRO A N 1
ATOM 1105 C CA . PRO A 1 145 ? -4.228 42.793 -4.345 1.00 44.00 145 PRO A CA 1
ATOM 1106 C C . PRO A 1 145 ? -2.980 43.657 -4.129 1.00 44.00 145 PRO A C 1
ATOM 1108 O O . PRO A 1 145 ? -2.388 43.727 -3.049 1.00 44.00 145 PRO A O 1
ATOM 1111 N N . ALA A 1 146 ? -2.556 44.274 -5.225 1.00 48.28 146 ALA A N 1
ATOM 1112 C CA . ALA A 1 146 ? -1.359 45.073 -5.353 1.00 48.28 146 ALA A CA 1
ATOM 1113 C C . ALA A 1 146 ? -1.387 46.297 -4.425 1.00 48.28 146 ALA A C 1
ATOM 1115 O O . ALA A 1 146 ? -2.067 47.285 -4.687 1.00 48.28 146 ALA A O 1
ATOM 1116 N N . SER A 1 147 ? -0.555 46.283 -3.386 1.00 54.12 147 SER A N 1
ATOM 1117 C CA . SER A 1 147 ? -0.080 47.518 -2.758 1.00 54.12 147 SER A CA 1
ATOM 1118 C C . SER A 1 147 ? 0.954 48.175 -3.675 1.00 54.12 147 SER A C 1
ATOM 1120 O O . SER A 1 147 ? 2.160 48.008 -3.488 1.00 54.12 147 SER A O 1
ATOM 1122 N N . ARG A 1 148 ? 0.495 48.912 -4.695 1.00 54.50 148 ARG A N 1
ATOM 1123 C CA . ARG A 1 148 ? 1.344 49.843 -5.449 1.00 54.50 148 ARG A CA 1
ATOM 1124 C C . ARG A 1 148 ? 0.979 51.274 -5.079 1.00 54.50 148 ARG A C 1
ATOM 1126 O O . ARG A 1 148 ? -0.058 51.798 -5.457 1.00 54.50 148 ARG A O 1
ATOM 1133 N N . ARG A 1 149 ? 1.883 51.858 -4.296 1.00 55.94 149 ARG A N 1
ATOM 1134 C CA . ARG A 1 149 ? 1.979 53.267 -3.918 1.00 55.94 149 ARG A CA 1
ATOM 1135 C C . ARG A 1 149 ? 1.698 54.196 -5.104 1.00 55.94 149 ARG A C 1
ATOM 1137 O O . ARG A 1 149 ? 2.360 54.052 -6.128 1.00 55.94 149 ARG A O 1
ATOM 1144 N N . GLN A 1 150 ? 0.901 55.240 -4.890 1.00 53.69 150 GLN A N 1
ATOM 1145 C CA . GLN A 1 150 ? 1.267 56.559 -5.403 1.00 53.69 150 GLN A CA 1
ATOM 1146 C C . GLN A 1 150 ? 0.712 57.672 -4.513 1.00 53.69 150 GLN A C 1
ATOM 1148 O O . GLN A 1 150 ? -0.460 58.021 -4.531 1.00 53.69 150 GLN A O 1
ATOM 1153 N N . ASN A 1 151 ? 1.631 58.166 -3.689 1.00 48.97 151 ASN A N 1
ATOM 1154 C CA . ASN A 1 151 ? 1.620 59.458 -3.037 1.00 48.97 151 ASN A CA 1
ATOM 1155 C C . ASN A 1 151 ? 2.130 60.476 -4.069 1.00 48.97 151 ASN A C 1
ATOM 1157 O O . ASN A 1 151 ? 3.282 60.353 -4.486 1.00 48.97 151 ASN A O 1
ATOM 1161 N N . VAL A 1 152 ? 1.301 61.434 -4.477 1.00 56.56 152 VAL A N 1
ATOM 1162 C CA . VAL A 1 152 ? 1.741 62.712 -5.057 1.00 56.56 152 VAL A CA 1
ATOM 1163 C C . VAL A 1 152 ? 0.832 63.792 -4.472 1.00 56.56 152 VAL A C 1
ATOM 1165 O O . VAL A 1 152 ? -0.375 63.795 -4.695 1.00 56.56 152 VAL A O 1
ATOM 1168 N N . ASN A 1 153 ? 1.449 64.637 -3.654 1.00 46.56 153 ASN A N 1
ATOM 1169 C CA . ASN A 1 153 ? 0.907 65.828 -3.006 1.00 46.56 153 ASN A CA 1
ATOM 1170 C C . ASN A 1 153 ? 1.030 67.018 -3.990 1.00 46.56 153 ASN A C 1
ATOM 1172 O O . ASN A 1 153 ? 2.033 67.034 -4.712 1.00 46.56 153 ASN A O 1
ATOM 1176 N N . PRO A 1 154 ? 0.066 67.955 -4.075 1.00 69.06 154 PRO A N 1
ATOM 1177 C CA . PRO A 1 154 ? 0.247 69.212 -4.807 1.00 69.06 154 PRO A CA 1
ATOM 1178 C C . PRO A 1 154 ? 1.181 70.203 -4.096 1.00 69.06 154 PRO A C 1
ATOM 1180 O O . PRO A 1 154 ? 1.195 70.237 -2.845 1.00 69.06 154 PRO A O 1
#

Secondary structure (DSSP, 8-state):
-PPPHHHHHHHHH--SSS-HHHHHHSSS-HHHHHHHHHHHHHTTSS------------------HHHHHHHHHHHHHHHHHHHHTTGGGGHHHHHHHHT--SHHHHHHHHHHHHHHHHHHHHHHHHHHHTTHHHHHHTTTT-------------